Protein AF-A0A7Y7XH34-F1 (afdb_monomer_lite)

InterPro domains:
  IPR009081 Phosphopantetheine binding ACP domain [PF00550] (41-81)
  IPR00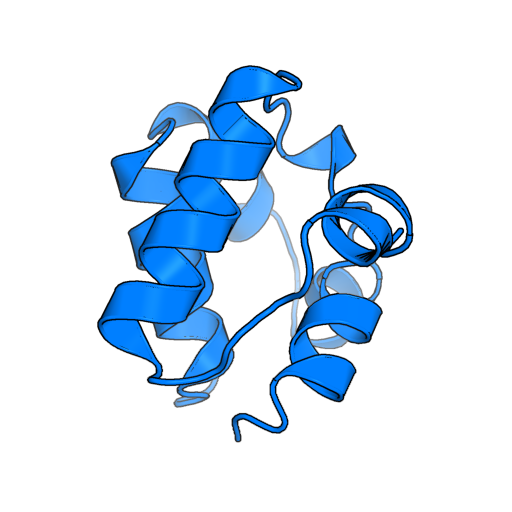9081 Phosphopantetheine binding ACP domain [PS50075] (8-85)
  IPR036736 ACP-like superfamily [G3DSA:1.10.1200.10] (11-84)
  IPR036736 ACP-like superfamily [SSF47336] (41-82)

Radius of gyration: 11.56 Å; chains: 1; bounding box: 24×29×27 Å

Sequence (85 aa):
MGNCKFFNLLYEAVGSVRSESLAVLDSLEGEESLMSLLIPSLGLDSVEIFELVGYLEDNSGVNIPESKIFSFRTVGELKAFMALD

Structure (mmCIF, N/CA/C/O backbone):
data_AF-A0A7Y7XH34-F1
#
_entry.id   AF-A0A7Y7XH34-F1
#
loop_
_atom_site.group_PDB
_atom_site.id
_atom_site.type_symbol
_atom_site.label_atom_id
_atom_site.label_alt_id
_atom_site.label_comp_id
_atom_site.label_asym_id
_atom_site.label_entity_id
_atom_site.label_seq_id
_atom_site.pdbx_PDB_ins_code
_atom_site.Cartn_x
_atom_site.Cartn_y
_atom_site.Cartn_z
_atom_site.occupancy
_atom_site.B_iso_or_equiv
_atom_site.auth_seq_id
_atom_site.auth_comp_id
_atom_site.auth_asym_id
_atom_site.auth_atom_id
_atom_site.pdbx_PDB_model_num
ATOM 1 N N . MET A 1 1 ? 3.097 -15.487 -8.516 1.00 50.69 1 MET A N 1
ATOM 2 C CA . MET A 1 1 ? 3.186 -14.820 -7.200 1.00 50.69 1 MET A CA 1
ATOM 3 C C . MET A 1 1 ? 2.131 -15.426 -6.291 1.00 50.69 1 MET A C 1
ATOM 5 O O . MET A 1 1 ? 1.047 -15.700 -6.782 1.00 50.69 1 MET A O 1
ATOM 9 N N . GLY A 1 2 ? 2.481 -15.760 -5.049 1.00 47.38 2 GLY A N 1
ATOM 10 C CA . GLY A 1 2 ? 1.675 -16.603 -4.160 1.00 47.38 2 GLY A CA 1
ATOM 11 C C . GLY A 1 2 ? 0.309 -16.025 -3.779 1.00 47.38 2 GLY A C 1
ATOM 12 O O . GLY A 1 2 ? 0.117 -14.814 -3.783 1.00 47.38 2 GLY A O 1
ATOM 13 N N . ASN A 1 3 ? -0.610 -16.926 -3.421 1.00 56.09 3 ASN A N 1
ATOM 14 C CA . ASN A 1 3 ? -1.930 -16.684 -2.820 1.00 56.09 3 ASN A CA 1
ATOM 15 C C . ASN A 1 3 ? -1.826 -16.002 -1.432 1.00 56.09 3 ASN A C 1
ATOM 17 O O . ASN A 1 3 ? -2.295 -16.553 -0.442 1.00 56.09 3 ASN A O 1
ATOM 21 N N . CYS A 1 4 ? -1.169 -14.848 -1.338 1.00 76.81 4 CYS A N 1
ATOM 22 C CA . CYS A 1 4 ? -1.044 -14.068 -0.110 1.00 76.81 4 CYS A CA 1
ATOM 23 C C . CYS A 1 4 ? -2.163 -13.025 -0.086 1.00 76.81 4 CYS A C 1
ATOM 25 O O . CYS A 1 4 ? -2.260 -12.201 -1.003 1.00 76.81 4 CYS A O 1
ATOM 27 N N . LYS A 1 5 ? -3.016 -13.050 0.944 1.00 88.38 5 LYS A N 1
ATOM 28 C CA . LYS A 1 5 ? -4.169 -12.142 1.066 1.00 88.38 5 LYS A CA 1
ATOM 29 C C . LYS A 1 5 ? -3.724 -10.683 1.024 1.00 88.38 5 LYS A C 1
ATOM 31 O O . LYS A 1 5 ? -4.396 -9.855 0.417 1.00 88.38 5 LYS A O 1
ATOM 36 N N . PHE A 1 6 ? -2.569 -10.389 1.621 1.00 91.94 6 PHE A N 1
ATOM 37 C CA . PHE A 1 6 ? -1.976 -9.057 1.595 1.00 91.94 6 PHE A CA 1
ATOM 38 C C . PHE A 1 6 ? -1.627 -8.592 0.178 1.00 91.94 6 PHE A C 1
ATOM 40 O O . PHE A 1 6 ? -1.927 -7.456 -0.165 1.00 91.94 6 PHE A O 1
ATOM 47 N N . PHE A 1 7 ? -1.009 -9.442 -0.650 1.00 91.75 7 PHE A N 1
ATOM 48 C CA . PHE A 1 7 ? -0.596 -9.035 -1.995 1.00 91.75 7 PHE A CA 1
ATOM 49 C C . PHE A 1 7 ? -1.795 -8.703 -2.881 1.00 91.75 7 PHE A C 1
ATOM 51 O O . PHE A 1 7 ? -1.795 -7.657 -3.522 1.00 91.75 7 PHE A O 1
ATOM 58 N N . ASN A 1 8 ? -2.823 -9.558 -2.879 1.00 93.38 8 ASN A N 1
ATOM 59 C CA . ASN A 1 8 ? -4.038 -9.309 -3.657 1.00 93.38 8 ASN A CA 1
ATOM 60 C C . ASN A 1 8 ? -4.699 -8.002 -3.220 1.00 93.38 8 ASN A C 1
ATOM 62 O O . ASN A 1 8 ? -5.021 -7.164 -4.054 1.00 93.38 8 ASN A O 1
ATOM 66 N N . LEU A 1 9 ? -4.810 -7.800 -1.906 1.00 95.44 9 LEU A N 1
ATOM 67 C CA . LEU A 1 9 ? -5.387 -6.590 -1.348 1.00 95.44 9 LEU A CA 1
ATOM 68 C C . LEU A 1 9 ? -4.564 -5.338 -1.697 1.00 95.44 9 LEU A C 1
ATOM 70 O O . LEU A 1 9 ? -5.130 -4.323 -2.085 1.00 95.44 9 LEU A O 1
ATOM 74 N N . LEU A 1 10 ? -3.234 -5.403 -1.596 1.00 95.62 10 LEU A N 1
ATOM 75 C CA . LEU A 1 10 ? -2.347 -4.305 -1.982 1.00 95.62 10 LEU A CA 1
ATOM 76 C C . LEU A 1 10 ? -2.473 -3.985 -3.475 1.00 95.62 10 LEU A C 1
ATOM 78 O O . LEU A 1 10 ? -2.514 -2.815 -3.840 1.00 95.62 10 LEU A O 1
ATOM 82 N N . TYR A 1 11 ? -2.536 -5.008 -4.328 1.00 96.06 11 TYR A N 1
ATOM 83 C CA . TYR A 1 11 ? -2.685 -4.843 -5.771 1.00 96.06 11 TYR A CA 1
ATOM 84 C C . TYR A 1 11 ? -4.014 -4.164 -6.116 1.00 96.06 11 TYR A C 1
ATOM 86 O O . TYR A 1 11 ? -4.035 -3.180 -6.850 1.00 96.06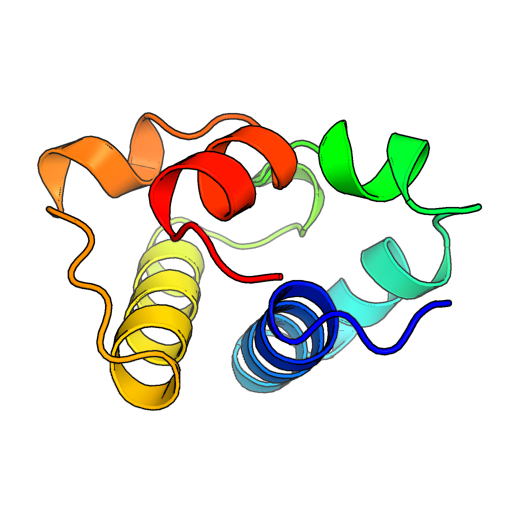 11 TYR A O 1
ATOM 94 N N . GLU A 1 12 ? -5.119 -4.634 -5.535 1.00 97.06 12 GLU A N 1
ATOM 95 C CA . GLU A 1 12 ? -6.441 -4.022 -5.699 1.00 97.06 12 GLU A CA 1
ATOM 96 C C . GLU A 1 12 ? -6.466 -2.575 -5.190 1.00 97.06 12 GLU A C 1
ATOM 98 O O . GLU A 1 12 ? -6.962 -1.690 -5.887 1.00 97.06 12 GLU A O 1
ATOM 103 N N . ALA A 1 13 ? -5.866 -2.313 -4.026 1.00 97.12 13 ALA A N 1
ATOM 104 C CA . ALA A 1 13 ? -5.806 -0.983 -3.432 1.00 97.12 13 ALA A CA 1
ATOM 105 C C . ALA A 1 13 ? -5.004 -0.003 -4.303 1.00 97.12 13 ALA A C 1
ATOM 107 O O . ALA A 1 13 ? -5.494 1.073 -4.640 1.00 97.12 13 ALA A O 1
ATOM 108 N N . VAL A 1 14 ? -3.796 -0.390 -4.734 1.00 97.69 14 VAL A N 1
ATOM 109 C CA . VAL A 1 14 ? -2.964 0.432 -5.629 1.00 97.69 14 VAL A CA 1
ATOM 110 C C . VAL A 1 14 ? -3.685 0.678 -6.952 1.00 97.69 14 VAL A C 1
ATOM 112 O O . VAL A 1 14 ? -3.729 1.815 -7.410 1.00 97.69 14 VAL A O 1
ATOM 115 N N . GLY A 1 15 ? -4.305 -0.350 -7.537 1.00 97.62 15 GLY A N 1
ATOM 116 C CA . GLY A 1 15 ? -5.060 -0.224 -8.783 1.00 97.62 15 GLY A CA 1
ATOM 117 C C . GLY A 1 15 ? -6.292 0.675 -8.666 1.00 97.62 15 GLY A C 1
ATOM 118 O O . GLY A 1 15 ? -6.613 1.390 -9.615 1.00 97.62 15 GLY A O 1
ATOM 119 N N . SER A 1 16 ? -6.956 0.664 -7.507 1.00 97.44 16 SER A N 1
ATOM 120 C CA . SER A 1 16 ? -8.111 1.517 -7.219 1.00 97.44 16 SER A CA 1
ATOM 121 C C . SER A 1 16 ? -7.730 2.986 -7.041 1.00 97.44 16 SER A C 1
ATOM 123 O O . SER A 1 16 ? -8.520 3.850 -7.410 1.00 97.44 16 SER A O 1
ATOM 125 N N . VAL A 1 17 ? -6.559 3.267 -6.461 1.00 97.06 17 VAL A N 1
ATOM 126 C CA . VAL A 1 17 ? -6.074 4.636 -6.225 1.00 97.06 17 VAL A CA 1
ATOM 127 C C . VAL A 1 17 ? -5.438 5.210 -7.489 1.00 97.06 17 VAL A C 1
ATOM 129 O O . VAL A 1 17 ? -5.821 6.278 -7.959 1.00 97.06 17 VAL A O 1
ATOM 132 N N . ARG A 1 18 ? -4.475 4.488 -8.073 1.00 97.31 18 ARG A N 1
ATOM 133 C CA . ARG A 1 18 ? -3.751 4.905 -9.276 1.00 97.31 18 ARG A CA 1
ATOM 134 C C . ARG A 1 18 ? -3.330 3.691 -10.093 1.00 97.31 18 ARG A C 1
ATOM 136 O O . ARG A 1 18 ? -2.318 3.046 -9.824 1.00 97.31 18 ARG A O 1
ATOM 143 N N . SER A 1 19 ? -4.092 3.409 -11.144 1.00 96.88 19 SER A N 1
ATOM 144 C CA . SER A 1 19 ? -3.890 2.233 -11.999 1.00 96.88 19 SER A CA 1
ATOM 145 C C . SER A 1 19 ? -2.480 2.124 -12.595 1.00 96.88 19 SER A C 1
ATOM 147 O O . SER A 1 19 ? -1.935 1.030 -12.711 1.00 96.88 19 SER A O 1
ATOM 149 N N . GLU A 1 20 ? -1.843 3.249 -12.917 1.00 96.38 20 GLU A N 1
ATOM 150 C CA . GLU A 1 20 ? -0.502 3.316 -13.496 1.00 96.38 20 GLU A CA 1
ATOM 151 C C . GLU A 1 20 ? 0.581 2.835 -12.521 1.00 96.38 20 GLU A C 1
ATOM 153 O O . GLU A 1 20 ? 1.618 2.323 -12.947 1.00 96.38 20 GLU A O 1
ATOM 158 N N . SER A 1 21 ? 0.334 2.942 -11.213 1.00 96.56 21 SER A N 1
ATOM 159 C CA . SER A 1 21 ? 1.244 2.470 -10.168 1.00 96.56 21 SER A CA 1
ATOM 160 C C . SER A 1 21 ? 1.339 0.942 -10.115 1.00 96.56 21 SER A C 1
ATOM 162 O O . SER A 1 21 ? 2.322 0.418 -9.588 1.00 96.56 21 SER A O 1
ATOM 164 N N . LEU A 1 22 ? 0.389 0.212 -10.715 1.00 96.81 22 LEU A N 1
ATOM 165 C CA . LEU A 1 22 ? 0.468 -1.248 -10.847 1.00 96.81 22 LEU A CA 1
ATOM 166 C C . LEU A 1 22 ? 1.697 -1.691 -11.642 1.00 96.81 22 LEU A C 1
ATOM 168 O O . LEU A 1 22 ? 2.284 -2.718 -11.318 1.00 96.81 22 LEU A O 1
ATOM 172 N N . ALA A 1 23 ? 2.162 -0.878 -12.598 1.00 96.38 23 ALA A N 1
ATOM 173 C CA . ALA A 1 23 ? 3.371 -1.178 -13.360 1.00 96.38 23 ALA A CA 1
ATOM 174 C C . ALA A 1 23 ? 4.614 -1.322 -12.462 1.00 96.38 23 ALA A C 1
ATOM 176 O O . ALA A 1 23 ? 5.523 -2.086 -12.784 1.00 96.38 23 ALA A O 1
ATOM 177 N N . VAL A 1 24 ? 4.649 -0.623 -11.318 1.00 96.06 24 VAL A N 1
ATOM 178 C CA . VAL A 1 24 ? 5.713 -0.786 -10.318 1.00 96.06 24 VAL A CA 1
ATOM 179 C C . VAL A 1 24 ? 5.639 -2.181 -9.713 1.00 96.06 24 VAL A C 1
ATOM 181 O O . VAL A 1 24 ? 6.655 -2.867 -9.689 1.00 96.06 24 VAL A O 1
ATOM 184 N N . LEU A 1 25 ? 4.452 -2.622 -9.283 1.00 94.38 25 LEU A N 1
ATOM 185 C CA . LEU A 1 25 ? 4.246 -3.946 -8.688 1.00 94.38 25 LEU A CA 1
ATOM 186 C C . LEU A 1 25 ? 4.528 -5.075 -9.687 1.00 94.38 25 LEU A C 1
ATOM 188 O O . LEU A 1 25 ? 5.207 -6.039 -9.338 1.00 94.38 25 LEU A O 1
ATOM 192 N N . ASP A 1 26 ? 4.064 -4.926 -10.928 1.00 94.81 26 ASP A N 1
ATOM 193 C CA . ASP A 1 26 ? 4.251 -5.901 -12.007 1.00 94.81 26 ASP A CA 1
ATOM 194 C C . ASP A 1 26 ? 5.726 -6.048 -12.421 1.00 94.81 26 ASP A C 1
ATOM 196 O O . ASP A 1 26 ? 6.120 -7.085 -12.953 1.00 94.81 26 ASP A O 1
ATOM 200 N N . SER A 1 27 ? 6.552 -5.026 -12.169 1.00 94.69 27 SER A N 1
ATOM 201 C CA . SER A 1 27 ? 7.990 -5.050 -12.471 1.00 94.69 27 SER A CA 1
ATOM 202 C C . SER A 1 27 ? 8.842 -5.788 -11.431 1.00 94.69 27 SER A C 1
ATOM 204 O O . SER A 1 27 ? 10.023 -6.035 -11.676 1.00 94.69 27 SER A O 1
ATOM 206 N N . LEU A 1 28 ? 8.280 -6.118 -10.263 1.00 93.56 28 LEU A N 1
ATOM 207 C CA . LEU A 1 28 ? 9.026 -6.737 -9.168 1.00 93.56 28 LEU A CA 1
ATOM 208 C C . LEU A 1 28 ? 9.177 -8.240 -9.380 1.00 93.56 28 LEU A C 1
ATOM 210 O O . LEU A 1 28 ? 8.221 -8.945 -9.692 1.00 93.56 28 LEU A O 1
ATOM 214 N N . GLU A 1 29 ? 10.372 -8.759 -9.111 1.00 90.38 29 GLU A N 1
ATOM 215 C CA . GLU A 1 29 ? 10.673 -10.182 -9.244 1.00 90.38 29 GLU A CA 1
ATOM 216 C C . GLU A 1 29 ? 10.669 -10.870 -7.872 1.00 90.38 29 GLU A C 1
ATOM 218 O O . GLU A 1 29 ? 11.693 -11.049 -7.219 1.00 90.38 29 GLU A O 1
ATOM 223 N N . GLY A 1 30 ? 9.480 -11.290 -7.436 1.00 88.06 30 GLY A N 1
ATOM 224 C CA . GLY A 1 30 ? 9.296 -12.098 -6.228 1.00 88.06 30 GLY A CA 1
ATOM 225 C C . GLY A 1 30 ? 8.928 -11.313 -4.965 1.00 88.06 30 GLY A C 1
ATOM 226 O O . GLY A 1 30 ? 8.811 -10.089 -4.955 1.00 88.06 30 GLY A O 1
ATOM 227 N N . GLU A 1 31 ? 8.688 -12.053 -3.877 1.00 88.69 31 GLU A N 1
ATOM 228 C CA . GLU A 1 31 ? 8.181 -11.485 -2.619 1.00 88.69 31 GLU A CA 1
ATOM 229 C C . GLU A 1 31 ? 9.217 -10.597 -1.917 1.00 88.69 31 GLU A C 1
ATOM 231 O O . GLU A 1 31 ? 8.848 -9.577 -1.349 1.00 88.69 31 GLU A O 1
ATOM 236 N N . GLU A 1 32 ? 10.509 -10.920 -1.990 1.00 91.81 32 GLU A N 1
ATOM 237 C CA . GLU A 1 32 ? 11.564 -10.117 -1.354 1.00 91.81 32 GLU A CA 1
ATOM 238 C C . GLU A 1 32 ? 11.628 -8.690 -1.929 1.00 91.81 32 GLU A C 1
ATOM 240 O O . GLU A 1 32 ? 11.691 -7.710 -1.178 1.00 91.81 32 GLU A O 1
ATOM 245 N N . SER A 1 33 ? 11.532 -8.555 -3.256 1.00 94.31 33 SER A N 1
ATOM 246 C CA . SER A 1 33 ? 11.469 -7.255 -3.934 1.00 94.31 33 SER A CA 1
ATOM 247 C C . SER A 1 33 ? 10.213 -6.472 -3.554 1.00 94.31 33 SER A C 1
ATOM 249 O O . SER A 1 33 ? 10.283 -5.265 -3.346 1.00 94.31 33 SER A O 1
ATOM 251 N N . LEU A 1 34 ? 9.076 -7.155 -3.391 1.00 93.88 34 LEU A N 1
ATOM 252 C CA . LEU A 1 34 ? 7.851 -6.533 -2.895 1.00 93.88 34 LEU A CA 1
ATOM 253 C C . LEU A 1 34 ? 8.004 -6.048 -1.453 1.00 93.88 34 LEU A C 1
ATOM 255 O O . LEU A 1 34 ? 7.702 -4.898 -1.168 1.00 93.88 34 LEU A O 1
ATOM 259 N N . MET A 1 35 ? 8.495 -6.885 -0.541 1.00 94.62 35 MET A N 1
ATOM 260 C CA . MET A 1 35 ? 8.619 -6.529 0.878 1.00 94.62 35 MET A CA 1
ATOM 261 C C . MET A 1 35 ? 9.616 -5.385 1.117 1.00 94.62 35 MET A C 1
ATOM 263 O O . MET A 1 35 ? 9.460 -4.615 2.069 1.00 94.62 35 MET A O 1
ATOM 267 N N . SER A 1 36 ? 10.625 -5.252 0.254 1.00 96.31 36 SER A N 1
ATOM 268 C CA . SER A 1 36 ? 11.609 -4.165 0.294 1.00 96.31 36 SER A CA 1
ATOM 269 C C . SER A 1 36 ? 11.188 -2.904 -0.474 1.00 96.31 36 SER A C 1
ATOM 271 O O . SER A 1 36 ? 11.856 -1.877 -0.339 1.00 96.31 36 SER A O 1
ATOM 273 N N . LEU A 1 37 ? 10.076 -2.937 -1.224 1.00 96.44 37 LEU A N 1
ATOM 274 C CA . LEU A 1 37 ? 9.577 -1.786 -1.976 1.00 96.44 37 LEU A CA 1
ATOM 275 C C . LEU A 1 37 ? 9.250 -0.626 -1.033 1.00 96.44 37 LEU A C 1
ATOM 277 O O . LEU A 1 37 ? 8.452 -0.775 -0.106 1.00 96.44 37 LEU A O 1
ATOM 281 N N . LEU A 1 38 ? 9.829 0.544 -1.306 1.00 95.75 38 LEU A N 1
ATOM 282 C CA . LEU A 1 38 ? 9.485 1.782 -0.614 1.00 95.75 38 LEU A CA 1
ATOM 283 C C . LEU A 1 38 ? 8.087 2.245 -1.036 1.00 95.75 38 LEU A C 1
ATOM 285 O O . LEU A 1 38 ? 7.804 2.331 -2.228 1.00 95.75 38 LEU A O 1
ATOM 289 N N . ILE A 1 39 ? 7.233 2.615 -0.081 1.00 93.88 39 ILE A N 1
ATOM 290 C CA . ILE A 1 39 ? 5.873 3.103 -0.377 1.00 93.88 39 ILE A CA 1
ATOM 291 C C . ILE A 1 39 ? 5.890 4.302 -1.351 1.00 93.88 39 ILE A C 1
ATOM 293 O O . ILE A 1 39 ? 5.144 4.268 -2.329 1.00 93.88 39 ILE A O 1
ATOM 297 N N . PRO A 1 40 ? 6.785 5.306 -1.206 1.00 92.06 40 PRO A N 1
ATOM 298 C CA . PRO A 1 40 ? 6.899 6.393 -2.183 1.00 92.06 40 PRO A CA 1
ATOM 299 C C . PRO A 1 40 ? 7.245 5.947 -3.613 1.00 92.06 40 PRO A C 1
ATOM 301 O O . PRO A 1 40 ? 6.962 6.675 -4.562 1.00 92.06 40 PRO A O 1
ATOM 304 N N . SER A 1 41 ? 7.842 4.763 -3.802 1.00 95.50 41 SER A N 1
ATOM 305 C CA . SER A 1 41 ? 8.147 4.227 -5.136 1.00 95.50 41 SER A CA 1
ATOM 306 C C . SER A 1 41 ? 6.901 3.803 -5.911 1.00 95.50 41 SER A C 1
ATOM 308 O O . SER A 1 41 ? 6.989 3.651 -7.124 1.00 95.50 41 SER A O 1
ATOM 310 N N . LEU A 1 42 ? 5.743 3.680 -5.253 1.00 94.88 42 LEU A N 1
ATOM 311 C CA . LEU A 1 42 ? 4.449 3.533 -5.925 1.00 94.88 42 LEU A CA 1
ATOM 312 C C . LEU A 1 42 ? 4.037 4.813 -6.668 1.00 94.88 42 LEU A C 1
ATOM 314 O O . LEU A 1 42 ? 3.098 4.785 -7.455 1.00 94.88 42 LEU A O 1
ATOM 318 N N . GLY A 1 43 ? 4.719 5.940 -6.434 1.00 95.19 43 GLY A N 1
ATOM 319 C CA . GLY A 1 43 ? 4.423 7.206 -7.098 1.00 95.19 43 GLY A CA 1
ATOM 320 C C . GLY A 1 43 ? 3.117 7.850 -6.638 1.00 95.19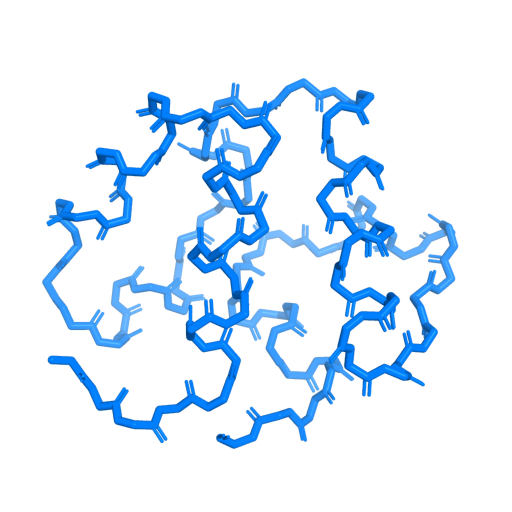 43 GLY A C 1
ATOM 321 O O . GLY A 1 43 ? 2.597 8.695 -7.358 1.00 95.19 43 GLY A O 1
ATOM 322 N N . LEU A 1 44 ? 2.594 7.446 -5.478 1.00 95.25 44 LEU A N 1
ATOM 323 C CA . LEU A 1 44 ? 1.406 8.030 -4.861 1.00 95.25 44 LEU A CA 1
ATOM 324 C C . LEU A 1 44 ? 1.772 9.330 -4.141 1.00 95.25 44 LEU A C 1
ATOM 326 O O . LEU A 1 44 ? 2.815 9.414 -3.483 1.00 95.25 44 LEU A O 1
ATOM 330 N N . ASP A 1 45 ? 0.917 10.338 -4.255 1.00 94.62 45 ASP A N 1
ATOM 331 C CA . ASP A 1 45 ? 1.013 11.538 -3.434 1.00 94.62 45 ASP A CA 1
ATOM 332 C C . ASP A 1 45 ? 0.471 11.308 -2.011 1.00 94.62 45 ASP A C 1
ATOM 334 O O . ASP A 1 45 ? 0.010 10.226 -1.648 1.00 94.62 45 ASP A O 1
ATOM 338 N N . SER A 1 46 ? 0.566 12.325 -1.152 1.00 92.06 46 SER A N 1
ATOM 339 C CA . SER A 1 46 ? 0.155 12.193 0.246 1.00 92.06 46 SER A CA 1
ATOM 340 C C . SER A 1 46 ? -1.327 11.866 0.417 1.00 92.06 46 SER A C 1
ATOM 342 O O . SER A 1 46 ? -1.656 11.152 1.356 1.00 92.06 46 SER A O 1
ATOM 344 N N . VAL A 1 47 ? -2.207 12.400 -0.440 1.00 94.62 47 VAL A N 1
ATOM 345 C CA . VAL A 1 47 ? -3.657 12.155 -0.372 1.00 94.62 47 VAL A CA 1
ATOM 346 C C . VAL A 1 47 ? -3.943 10.731 -0.827 1.00 94.62 47 VAL A C 1
ATOM 348 O O . VAL A 1 47 ? -4.624 9.988 -0.129 1.00 94.62 47 VAL A O 1
ATOM 351 N N . GLU A 1 48 ? -3.323 10.319 -1.926 1.00 96.44 48 GLU A N 1
ATOM 352 C CA . GLU A 1 48 ? -3.425 8.960 -2.457 1.00 96.44 48 GLU A CA 1
ATOM 353 C C . GLU A 1 48 ? -2.889 7.902 -1.479 1.00 96.44 48 GLU A C 1
ATOM 355 O O . GLU A 1 48 ? -3.398 6.785 -1.429 1.00 96.44 48 GLU A O 1
ATOM 360 N N . ILE A 1 49 ? -1.901 8.237 -0.642 1.00 94.94 49 ILE A N 1
ATOM 361 C CA . ILE A 1 49 ? -1.450 7.353 0.445 1.00 94.94 49 ILE A CA 1
ATOM 362 C C . ILE A 1 49 ? -2.551 7.155 1.499 1.00 94.94 49 ILE A C 1
ATOM 364 O O . ILE A 1 49 ? -2.715 6.038 1.993 1.00 94.94 49 ILE A O 1
ATOM 368 N N . PHE A 1 50 ? -3.319 8.194 1.846 1.00 95.06 50 PHE A N 1
ATOM 369 C CA . PHE A 1 50 ? -4.470 8.030 2.742 1.00 95.06 50 PHE A CA 1
ATOM 370 C C . PHE A 1 50 ? -5.569 7.182 2.095 1.00 95.06 50 PHE A C 1
ATOM 372 O O . PHE A 1 50 ? -6.148 6.341 2.775 1.00 95.06 50 PHE A O 1
ATOM 379 N N . GLU A 1 51 ? -5.829 7.353 0.797 1.00 96.25 51 GLU A N 1
ATOM 380 C CA . GLU A 1 51 ? -6.803 6.534 0.061 1.00 96.25 51 GLU A CA 1
ATOM 381 C C . GLU A 1 51 ?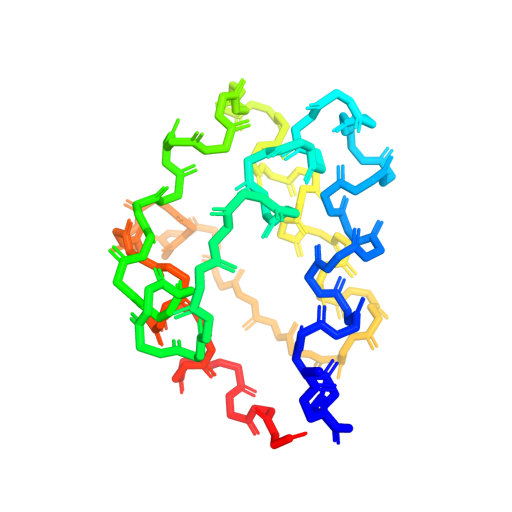 -6.372 5.065 -0.017 1.00 96.25 51 GLU A C 1
ATOM 383 O O . GLU A 1 51 ? -7.186 4.170 0.215 1.00 96.25 51 GLU A O 1
ATOM 388 N N . LEU A 1 52 ? -5.080 4.814 -0.260 1.00 96.44 52 LEU A N 1
ATOM 389 C CA . LEU A 1 52 ? -4.494 3.477 -0.218 1.00 96.44 52 LEU A CA 1
ATOM 390 C C . LEU A 1 52 ? -4.740 2.838 1.149 1.00 96.44 52 LEU A C 1
ATOM 392 O O . LEU A 1 52 ? -5.249 1.724 1.221 1.00 96.44 52 LEU A O 1
ATOM 396 N N . VAL A 1 53 ? -4.394 3.540 2.232 1.00 95.12 53 VAL A N 1
ATOM 397 C CA . VAL A 1 53 ? -4.598 3.035 3.594 1.00 95.12 53 VAL A CA 1
ATOM 398 C C . VAL A 1 53 ? -6.077 2.787 3.874 1.00 95.12 53 VAL A C 1
ATOM 400 O O . VAL A 1 53 ? -6.403 1.693 4.321 1.00 95.12 53 VAL A O 1
ATOM 403 N N . GLY A 1 54 ? -6.967 3.724 3.544 1.00 95.62 54 GLY A N 1
ATOM 404 C CA . GLY A 1 54 ? -8.408 3.554 3.747 1.00 95.62 54 GLY A CA 1
ATOM 405 C C . GLY A 1 54 ? -8.956 2.321 3.026 1.00 95.62 54 GLY A C 1
ATOM 406 O O . GLY A 1 54 ? -9.675 1.523 3.621 1.00 95.62 54 GLY A O 1
ATOM 407 N N . TYR A 1 55 ? -8.523 2.083 1.783 1.00 96.81 55 TYR A N 1
ATOM 408 C CA . TYR A 1 55 ? -8.884 0.868 1.053 1.00 96.81 55 TYR A CA 1
ATOM 409 C C . TYR A 1 55 ? -8.405 -0.398 1.777 1.00 96.81 55 TYR A C 1
ATOM 411 O O . TYR A 1 55 ? -9.150 -1.376 1.895 1.00 96.81 55 TYR A O 1
ATOM 419 N N . LEU A 1 56 ? -7.159 -0.401 2.259 1.00 95.62 56 LEU A N 1
ATOM 420 C CA . LEU A 1 56 ? -6.602 -1.525 3.009 1.00 95.62 56 LEU A CA 1
ATOM 421 C C . LEU A 1 56 ? -7.386 -1.778 4.300 1.00 95.62 56 LEU A C 1
ATOM 423 O O . LEU A 1 56 ? -7.652 -2.937 4.617 1.00 95.62 56 LEU A O 1
ATOM 427 N N . GLU A 1 57 ? -7.768 -0.733 5.034 1.00 95.38 57 GLU A N 1
ATOM 428 C CA . GLU A 1 57 ? -8.564 -0.842 6.259 1.00 95.38 57 GLU A CA 1
ATOM 429 C C . GLU A 1 57 ? -9.952 -1.431 5.972 1.00 95.38 57 GLU A C 1
ATOM 431 O O . GLU A 1 57 ? -10.324 -2.446 6.570 1.00 95.38 57 GLU A O 1
ATOM 436 N N . ASP A 1 58 ? -10.669 -0.873 4.994 1.00 95.88 58 ASP A N 1
ATOM 437 C CA . ASP A 1 58 ? -12.033 -1.277 4.628 1.00 95.88 58 ASP A CA 1
ATOM 438 C C . ASP A 1 58 ? -12.118 -2.746 4.191 1.00 95.88 58 ASP A C 1
ATOM 440 O O . ASP A 1 58 ? -13.082 -3.450 4.504 1.00 95.88 58 ASP A O 1
ATOM 444 N N . ASN A 1 59 ? -11.088 -3.237 3.497 1.00 95.12 59 ASN A N 1
ATOM 445 C CA . ASN A 1 59 ? -11.084 -4.577 2.908 1.00 95.12 59 ASN A CA 1
ATOM 446 C C . ASN A 1 59 ? -10.319 -5.622 3.741 1.00 95.12 59 ASN A C 1
ATOM 448 O O . ASN A 1 59 ? -10.397 -6.822 3.457 1.00 95.12 59 ASN A O 1
ATOM 452 N N . SER A 1 60 ? -9.603 -5.211 4.793 1.00 93.12 60 SER A N 1
ATOM 453 C CA . SER A 1 60 ? -8.946 -6.139 5.730 1.00 93.12 60 SER A CA 1
ATOM 454 C C . SER A 1 60 ? -9.579 -6.184 7.119 1.00 93.12 60 SER A C 1
ATOM 456 O O . SER A 1 60 ? -9.408 -7.188 7.816 1.00 93.12 60 SER A O 1
ATOM 458 N N . GLY A 1 61 ? -10.288 -5.127 7.527 1.00 91.38 61 GLY A N 1
ATOM 459 C CA . GLY A 1 61 ? -10.758 -4.918 8.897 1.00 91.38 61 GLY A CA 1
ATOM 460 C C . GLY A 1 61 ? -9.654 -4.512 9.884 1.00 91.38 61 GLY A C 1
ATOM 461 O O . GLY A 1 61 ? -9.918 -4.422 11.084 1.00 91.38 61 GLY A O 1
ATOM 462 N N . VAL A 1 62 ? -8.421 -4.291 9.412 1.00 93.50 62 VAL A N 1
ATOM 463 C CA . VAL A 1 62 ? -7.316 -3.754 10.218 1.00 93.50 62 VAL A CA 1
ATOM 464 C C . VAL A 1 62 ? -7.472 -2.242 10.319 1.00 93.50 62 VAL A C 1
ATOM 466 O O . VAL A 1 62 ? -7.744 -1.599 9.318 1.00 93.50 62 VAL A O 1
ATOM 469 N N . ASN A 1 63 ? -7.255 -1.672 11.505 1.00 94.12 63 ASN A N 1
ATOM 470 C CA . ASN A 1 63 ? -7.183 -0.223 11.685 1.00 94.12 63 ASN A CA 1
ATOM 471 C C . ASN A 1 63 ? -5.716 0.228 11.749 1.00 94.12 63 ASN A C 1
ATOM 473 O O . ASN A 1 63 ? -4.941 -0.260 12.581 1.00 94.12 63 ASN A O 1
ATOM 477 N N . ILE A 1 64 ? -5.344 1.155 10.875 1.00 93.62 64 ILE A N 1
ATOM 478 C CA . ILE A 1 64 ? -4.042 1.799 10.805 1.00 93.62 64 ILE A CA 1
ATOM 479 C C . ILE A 1 64 ? -4.198 3.220 11.368 1.00 93.62 64 ILE A C 1
ATOM 481 O O . ILE A 1 64 ? -4.771 4.088 10.717 1.00 93.62 64 ILE A O 1
ATOM 485 N N . PRO A 1 65 ? -3.635 3.515 12.555 1.00 93.56 65 PRO A N 1
ATOM 486 C CA . PRO A 1 65 ? -3.686 4.864 13.103 1.00 93.56 65 PRO A CA 1
ATOM 487 C C . PRO A 1 65 ? -3.067 5.879 12.139 1.00 93.56 65 PRO A C 1
ATOM 489 O O . PRO A 1 65 ? -1.955 5.659 11.656 1.00 93.56 65 PRO A O 1
ATOM 492 N N . GLU A 1 66 ? -3.715 7.029 11.943 1.00 89.56 66 GLU A N 1
ATOM 493 C CA . GLU A 1 66 ? -3.225 8.089 11.045 1.00 89.56 66 GLU A CA 1
ATOM 494 C C . GLU A 1 66 ? -1.773 8.498 11.340 1.00 89.56 66 GLU A C 1
ATOM 496 O O . GLU A 1 66 ? -0.965 8.697 10.434 1.00 89.56 66 GLU A O 1
ATOM 501 N N . SER A 1 67 ? -1.397 8.533 12.624 1.00 91.75 67 SER A N 1
ATOM 502 C CA . SER A 1 67 ? -0.031 8.841 13.071 1.00 91.75 67 SER A CA 1
ATOM 503 C C . SER A 1 67 ? 1.027 7.839 12.591 1.00 91.75 67 SER A C 1
ATOM 505 O O . SER A 1 67 ? 2.217 8.157 12.594 1.00 91.75 67 SER A O 1
ATOM 507 N N . LYS A 1 68 ? 0.617 6.637 12.171 1.00 91.44 68 LYS A N 1
ATOM 508 C CA . LYS A 1 68 ? 1.492 5.587 11.642 1.00 91.44 68 LYS A CA 1
ATOM 509 C C . LYS A 1 68 ? 1.555 5.538 10.121 1.00 91.44 68 LYS A C 1
ATOM 511 O O . LYS A 1 68 ? 2.509 4.954 9.621 1.00 91.44 68 LYS A O 1
ATOM 516 N N . ILE A 1 69 ? 0.624 6.160 9.397 1.00 89.75 69 ILE A N 1
ATOM 517 C CA . ILE A 1 69 ? 0.528 6.060 7.928 1.00 89.75 69 ILE A CA 1
ATOM 518 C C . ILE A 1 69 ? 1.864 6.389 7.253 1.00 89.75 69 ILE A C 1
ATOM 520 O O . ILE A 1 69 ? 2.393 5.585 6.492 1.00 89.75 69 ILE A O 1
ATOM 524 N N . PHE A 1 70 ? 2.479 7.511 7.628 1.00 89.94 70 PHE A N 1
ATOM 525 C CA . PHE A 1 70 ? 3.783 7.927 7.097 1.00 89.94 70 PHE A CA 1
ATOM 526 C C . PHE A 1 70 ? 4.988 7.347 7.854 1.00 89.94 70 PHE A C 1
ATOM 528 O O . PHE A 1 70 ? 6.130 7.680 7.544 1.00 89.94 70 PHE A O 1
ATOM 535 N N . SER A 1 71 ? 4.756 6.504 8.864 1.00 92.50 71 SER A N 1
ATOM 536 C CA . SER A 1 71 ? 5.827 5.805 9.584 1.00 92.50 71 SER A CA 1
ATOM 537 C C . SER A 1 71 ? 6.271 4.531 8.865 1.00 92.50 71 SER A C 1
ATOM 539 O O . SER A 1 71 ? 7.400 4.091 9.079 1.00 92.50 71 SER A O 1
ATOM 541 N N . PHE A 1 72 ? 5.414 3.947 8.020 1.00 92.94 72 PHE A N 1
ATOM 542 C CA . PHE A 1 72 ? 5.779 2.807 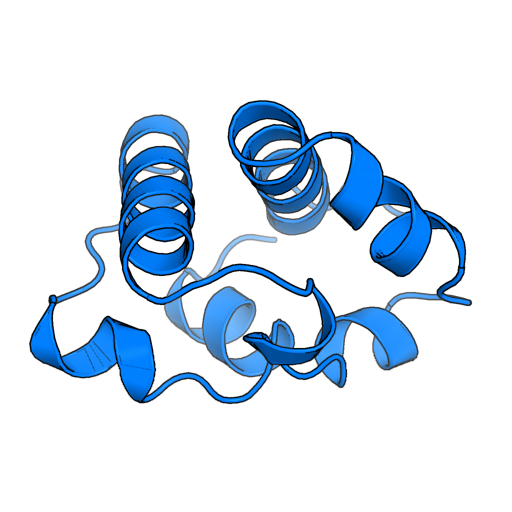7.184 1.00 92.94 72 PHE A CA 1
ATOM 543 C C . PHE A 1 72 ? 6.629 3.283 6.007 1.00 92.94 72 PHE A C 1
ATOM 545 O O . PHE A 1 72 ? 6.214 4.118 5.206 1.00 92.94 72 PHE A O 1
ATOM 552 N N . ARG A 1 73 ? 7.840 2.747 5.899 1.00 94.38 73 ARG A N 1
ATOM 553 C CA . ARG A 1 73 ? 8.763 3.028 4.800 1.00 94.38 73 ARG A CA 1
ATOM 554 C C . ARG A 1 73 ? 8.589 2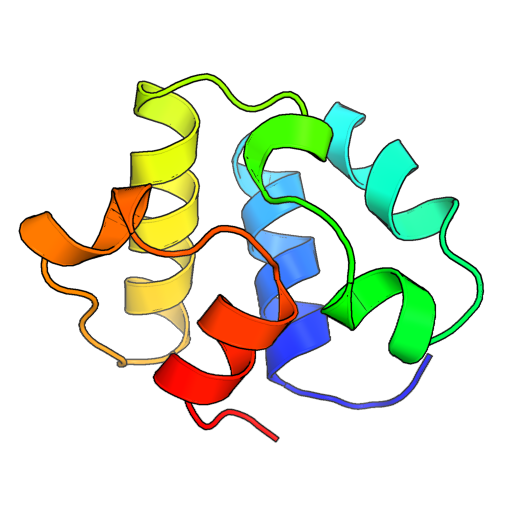.039 3.666 1.00 94.38 73 ARG A C 1
ATOM 556 O O . ARG A 1 73 ? 8.646 2.452 2.509 1.00 94.38 73 ARG A O 1
ATOM 563 N N . THR A 1 74 ? 8.381 0.762 3.987 1.00 96.06 74 THR A N 1
ATOM 564 C CA . THR A 1 74 ? 8.257 -0.306 2.990 1.00 96.06 74 THR A CA 1
ATOM 565 C C . THR A 1 74 ? 6.910 -1.013 3.041 1.00 96.06 74 THR A C 1
ATOM 567 O O . THR A 1 74 ? 6.226 -1.040 4.065 1.00 96.06 74 THR A O 1
ATOM 570 N N . VAL A 1 75 ? 6.567 -1.662 1.931 1.00 95.38 75 VAL A N 1
ATOM 571 C CA . VAL A 1 75 ? 5.422 -2.576 1.841 1.00 95.38 75 VAL A CA 1
ATOM 572 C C . VAL A 1 75 ? 5.538 -3.724 2.854 1.00 95.38 75 VAL A C 1
ATOM 574 O O . VAL A 1 75 ? 4.531 -4.148 3.414 1.00 95.38 75 VAL A O 1
ATOM 577 N N . GLY A 1 76 ? 6.751 -4.200 3.153 1.00 94.88 76 GLY A N 1
ATOM 578 C CA . GLY A 1 76 ? 6.972 -5.225 4.175 1.00 94.88 76 GLY A CA 1
ATOM 579 C C . GLY A 1 76 ? 6.660 -4.755 5.598 1.00 94.88 76 GLY A C 1
ATOM 580 O O . GLY A 1 76 ? 6.071 -5.510 6.369 1.00 94.88 76 GLY A O 1
ATOM 581 N N . GLU A 1 77 ? 6.989 -3.504 5.945 1.00 95.50 77 GLU A N 1
ATOM 582 C CA . GLU A 1 77 ? 6.606 -2.916 7.239 1.00 95.50 77 GLU A CA 1
ATOM 583 C C . GLU A 1 77 ? 5.075 -2.804 7.366 1.00 95.50 77 GLU A C 1
ATOM 585 O O . GLU A 1 77 ? 4.520 -3.094 8.429 1.00 95.50 77 GLU A O 1
ATOM 590 N N . LEU A 1 78 ? 4.389 -2.463 6.270 1.00 94.31 78 LEU A N 1
ATOM 591 C CA . LEU A 1 78 ? 2.928 -2.426 6.207 1.00 94.31 78 LEU A CA 1
ATOM 592 C C . LEU A 1 78 ? 2.306 -3.827 6.345 1.00 94.31 78 LEU A C 1
ATOM 594 O O . LEU A 1 78 ? 1.428 -4.021 7.187 1.00 94.31 78 LEU A O 1
ATOM 598 N N . LYS A 1 79 ? 2.804 -4.830 5.603 1.00 93.69 79 LYS A N 1
ATOM 599 C CA . LYS A 1 79 ? 2.372 -6.237 5.730 1.00 93.69 79 LYS A CA 1
ATOM 600 C C . LYS A 1 79 ? 2.521 -6.733 7.166 1.00 93.69 79 LYS A C 1
ATOM 602 O O . LYS A 1 79 ? 1.595 -7.327 7.714 1.00 93.69 79 LYS A O 1
ATOM 607 N N . ALA A 1 80 ? 3.674 -6.466 7.783 1.00 93.75 80 ALA A N 1
ATOM 608 C CA . ALA A 1 80 ? 3.965 -6.880 9.151 1.00 93.75 80 ALA A CA 1
ATOM 609 C C . ALA A 1 80 ? 3.006 -6.246 10.169 1.00 93.75 80 ALA A C 1
ATOM 611 O O . ALA A 1 80 ? 2.603 -6.911 11.121 1.00 93.75 80 ALA A O 1
ATOM 612 N N . PHE A 1 81 ? 2.612 -4.986 9.963 1.00 93.69 81 PHE A N 1
ATOM 613 C CA . PHE A 1 81 ? 1.616 -4.329 10.807 1.00 93.69 81 PHE A CA 1
ATOM 614 C C . PHE A 1 81 ? 0.224 -4.951 10.654 1.00 93.69 81 PHE A C 1
ATOM 616 O O . PHE A 1 81 ? -0.459 -5.171 11.651 1.00 93.69 81 PHE A O 1
ATOM 623 N N . MET A 1 82 ? -0.185 -5.247 9.418 1.00 92.44 82 MET A N 1
ATOM 624 C CA . MET A 1 82 ? -1.510 -5.802 9.131 1.00 92.44 82 MET A CA 1
ATOM 625 C C . MET A 1 82 ? -1.645 -7.284 9.503 1.00 92.44 82 MET A C 1
ATOM 627 O O . MET A 1 82 ? -2.766 -7.760 9.661 1.00 92.44 82 MET A O 1
ATOM 631 N N . ALA A 1 83 ? -0.526 -8.005 9.652 1.00 89.69 83 ALA A N 1
ATOM 632 C CA . ALA A 1 83 ? -0.484 -9.429 9.996 1.00 89.69 83 ALA A CA 1
ATOM 633 C C . ALA A 1 83 ? -1.373 -10.299 9.079 1.00 89.69 83 ALA A C 1
ATOM 635 O O . ALA A 1 83 ? -2.075 -11.202 9.535 1.00 89.69 83 ALA A O 1
ATOM 636 N N . LEU A 1 84 ? -1.360 -9.992 7.777 1.00 80.19 84 LEU A N 1
ATOM 637 C CA . LEU A 1 84 ? -2.096 -10.717 6.741 1.00 80.19 84 LEU A CA 1
ATOM 638 C C . LEU A 1 84 ? -1.164 -11.712 6.026 1.00 80.19 84 LEU A C 1
ATOM 640 O O . LEU A 1 84 ? -0.144 -11.299 5.466 1.00 80.19 84 LEU A O 1
ATOM 644 N N . ASP A 1 85 ? -1.546 -12.993 6.033 1.00 70.94 85 ASP A N 1
ATOM 645 C CA . ASP A 1 85 ? -0.861 -14.094 5.332 1.00 70.94 85 ASP A CA 1
ATOM 646 C C . ASP A 1 85 ? -1.307 -14.264 3.875 1.00 70.94 85 ASP A C 1
ATOM 648 O O . ASP A 1 85 ? -2.501 -14.058 3.550 1.00 70.94 85 ASP A O 1
#

Secondary structure (DSSP, 8-state):
----HHHHHHHHHHHHH-GGGHHHHHT--SHHHHHH-BGGGG---HHHHHHHHHHHHHHH-----HHHHTT--BHHHHHHHHT--

Foldseek 3Di:
DDPFPLVVLLLVLLCVLPVVLNVVVVPADDDVSQLAAFPCSSVDDPVSLVSSQVSSCVVLVDDDPPVCSVVDGHSNSVCVSSVTD

Organism: NCBI:txid117681

pLDDT: mean 92.12, std 8.83, range [47.38, 97.69]